Protein 3T4F (pdb70)

Structure (mmCIF, N/CA/C/O backbone):
data_3T4F
#
_entry.id   3T4F
#
_cell.length_a   14.026
_cell.length_b   23.815
_cell.length_c   67.657
_cell.angle_alpha   95.010
_cell.angle_beta   94.690
_cell.angle_gamma   94.860
#
_symmetry.space_group_name_H-M   'P 1'
#
loop_
_entity.id
_entity.type
_entity.pdbx_description
1 polymer 'collagen mimetic peptide'
2 water water
#
loop_
_atom_site.group_PDB
_atom_site.id
_atom_site.type_symbol
_atom_site.label_atom_id
_atom_site.label_alt_id
_atom_site.label_comp_id
_atom_site.label_asym_id
_atom_site.label_entity_id
_atom_site.label_seq_id
_atom_site.pdbx_PDB_ins_code
_atom_site.Cartn_x
_atom_site.Cartn_y
_atom_site.Cartn_z
_atom_site.occupancy
_atom_site.B_iso_or_equiv
_atom_site.auth_seq_id
_atom_site.auth_comp_id
_atom_site.auth_asym_id
_atom_site.auth_atom_id
_atom_site.pdbx_PDB_model_num
ATOM 7 N N . PRO A 1 2 ? 17.900 20.415 55.226 1.00 18.36 1 PRO A N 1
ATOM 8 C CA . PRO A 1 2 ? 18.174 20.570 53.796 1.00 16.01 1 PRO A CA 1
ATOM 9 C C . PRO A 1 2 ? 17.496 19.520 52.932 1.00 15.26 1 PRO A C 1
ATOM 10 O O . PRO A 1 2 ? 17.282 18.401 53.346 1.00 14.51 1 PRO A O 1
ATOM 36 N N . GLY A 1 4 ? 17.018 16.666 50.184 1.00 12.74 3 GLY A N 1
ATOM 37 C CA . GLY A 1 4 ? 17.840 15.502 49.903 1.00 12.53 3 GLY A CA 1
ATOM 38 C C . GLY A 1 4 ? 18.608 15.614 48.600 1.00 11.13 3 GLY A C 1
ATOM 39 O O . GLY A 1 4 ? 18.529 16.626 47.903 1.00 11.55 3 GLY A O 1
ATOM 43 N N . PRO A 1 5 ? 19.372 14.568 48.267 1.00 9.83 4 PRO A N 1
ATOM 44 C CA . PRO A 1 5 ? 20.152 14.542 47.027 1.00 10.82 4 PRO A CA 1
ATOM 45 C C . PRO A 1 5 ? 19.273 14.596 45.783 1.00 9.94 4 PRO A C 1
ATOM 46 O O . PRO A 1 5 ? 18.137 14.118 45.814 1.00 9.32 4 PRO A O 1
ATOM 72 N N . GLY A 1 7 ? 17.757 13.463 42.294 1.00 8.61 6 GLY A N 1
ATOM 73 C CA . GLY A 1 7 ? 17.375 12.137 41.868 1.00 8.22 6 GLY A CA 1
ATOM 74 C C . GLY A 1 7 ? 18.344 11.571 40.853 1.00 8.37 6 GLY A C 1
ATOM 75 O O . GLY A 1 7 ? 19.237 12.274 40.375 1.00 9.91 6 GLY A O 1
ATOM 79 N N . PRO A 1 8 ? 18.173 10.288 40.516 1.00 7.52 7 PRO A N 1
ATOM 80 C CA . PRO A 1 8 ? 18.989 9.668 39.473 1.00 8.51 7 PRO A CA 1
ATOM 81 C C . PRO A 1 8 ? 18.746 10.276 38.092 1.00 8.48 7 PRO A C 1
ATOM 82 O O . PRO A 1 8 ? 17.740 10.928 37.864 1.00 7.82 7 PRO A O 1
ATOM 108 N N . GLY A 1 10 ? 17.438 10.293 34.407 1.00 7.82 9 GLY A N 1
ATOM 109 C CA . GLY A 1 10 ? 16.219 9.732 33.862 1.00 9.14 9 GLY A CA 1
ATOM 110 C C . GLY A 1 10 ? 16.469 8.493 33.015 1.00 8.72 9 GLY A C 1
ATOM 111 O O . GLY A 1 10 ? 17.620 8.112 32.761 1.00 7.92 9 GLY A O 1
ATOM 115 N N . PRO A 1 11 ? 15.394 7.843 32.576 1.00 7.83 10 PRO A N 1
ATOM 116 C CA . PRO A 1 11 ? 15.552 6.710 31.659 1.00 8.22 10 PRO A CA 1
ATOM 117 C C . PRO A 1 11 ? 16.217 7.131 30.356 1.00 9.81 10 PRO A C 1
ATOM 118 O O . PRO A 1 11 ? 16.204 8.299 29.963 1.00 8.91 10 PRO A O 1
ATOM 129 N N A LYS A 1 12 ? 16.809 6.148 29.684 0.44 8.58 11 LYS A N 1
ATOM 130 N N B LYS A 1 12 ? 16.816 6.150 29.688 0.56 8.56 11 LYS A N 1
ATOM 131 C CA A LYS A 1 12 ? 17.389 6.388 28.371 0.44 8.77 11 LYS A CA 1
ATOM 132 C CA B LYS A 1 12 ? 17.381 6.393 28.370 0.56 8.75 11 LYS A CA 1
ATOM 133 C C A LYS A 1 12 ? 16.298 6.784 27.381 0.44 8.98 11 LYS A C 1
ATOM 134 C C B LYS A 1 12 ? 16.284 6.819 27.404 0.56 8.98 11 LYS A C 1
ATOM 135 O O A LYS A 1 12 ? 15.156 6.317 27.457 0.44 8.80 11 LYS A O 1
ATOM 136 O O B LYS A 1 12 ? 15.126 6.403 27.515 0.56 8.78 11 LYS A O 1
ATOM 173 N N . GLY A 1 13 ? 16.656 7.665 26.452 1.00 7.00 12 GLY A N 1
ATOM 174 C CA . GLY A 1 13 ? 15.713 8.132 25.458 1.00 8.24 12 GLY A CA 1
ATOM 175 C C . GLY A 1 13 ? 15.364 7.069 24.427 1.00 8.56 12 GLY A C 1
ATOM 176 O O . GLY A 1 13 ? 15.949 5.987 24.369 1.00 9.11 12 GLY A O 1
ATOM 180 N N . GLU A 1 14 ? 14.391 7.405 23.581 1.00 8.00 13 GLU A N 1
ATOM 181 C CA . GLU A 1 14 ? 13.898 6.457 22.585 1.00 9.31 13 GLU A CA 1
ATOM 182 C C . GLU A 1 14 ? 14.910 6.276 21.453 1.00 9.64 13 GLU A C 1
ATOM 183 O O . GLU A 1 14 ? 15.719 7.163 21.160 1.00 8.27 13 GLU A O 1
ATOM 210 N N . GLY A 1 16 ? 16.284 6.332 17.781 1.00 8.95 15 GLY A N 1
ATOM 211 C CA . GLY A 1 16 ? 16.060 7.362 16.786 1.00 8.88 15 GLY A CA 1
ATOM 212 C C . GLY A 1 16 ? 15.174 6.860 15.660 1.00 9.16 15 GLY A C 1
ATOM 213 O O . GLY A 1 16 ? 14.793 5.682 15.635 1.00 8.69 15 GLY A O 1
ATOM 217 N N . PRO A 1 17 ? 14.830 7.758 14.727 1.00 8.31 16 PRO A N 1
ATOM 218 C CA . PRO A 1 17 ? 14.023 7.368 13.569 1.00 7.37 16 PRO A CA 1
ATOM 219 C C . PRO A 1 17 ? 14.738 6.406 12.636 1.00 7.88 16 PRO A C 1
ATOM 220 O O . PRO A 1 17 ? 15.958 6.303 12.654 1.00 7.24 16 PRO A O 1
ATOM 246 N N . GLY A 1 19 ? 16.486 5.270 9.319 1.00 8.44 18 GLY A N 1
ATOM 247 C CA . GLY A 1 19 ? 17.300 5.951 8.330 1.00 8.76 18 GLY A CA 1
ATOM 248 C C . GLY A 1 19 ? 16.526 6.265 7.058 1.00 9.64 18 GLY A C 1
ATOM 249 O O . GLY A 1 19 ? 15.419 5.761 6.844 1.00 9.22 18 GLY A O 1
ATOM 253 N N . PRO A 1 20 ? 17.106 7.114 6.202 1.00 7.52 19 PRO A N 1
ATOM 254 C CA . PRO A 1 20 ? 16.511 7.473 4.914 1.00 9.96 19 PRO A CA 1
ATOM 255 C C . PRO A 1 20 ? 16.729 6.390 3.878 1.00 9.03 19 PRO A C 1
ATOM 256 O O . PRO A 1 20 ? 17.466 5.443 4.124 1.00 10.78 19 PRO A O 1
ATOM 282 N N . GLY A 1 22 ? 18.018 4.175 0.811 1.00 9.63 21 GLY A N 1
ATOM 283 C CA . GLY A 1 22 ? 19.326 3.916 0.257 1.00 9.14 21 GLY A CA 1
ATOM 284 C C . GLY A 1 22 ? 19.469 4.480 -1.142 1.00 11.25 21 GLY A C 1
ATOM 285 O O . GLY A 1 22 ? 18.508 5.004 -1.730 1.00 10.26 21 GLY A O 1
ATOM 289 N N . PRO A 1 23 ? 20.678 4.362 -1.695 1.00 11.79 22 PRO A N 1
ATOM 290 C CA . PRO A 1 23 ? 20.972 4.869 -3.034 1.00 9.80 22 PRO A CA 1
ATOM 291 C C . PRO A 1 23 ? 20.248 4.078 -4.107 1.00 12.22 22 PRO A C 1
ATOM 292 O O . PRO A 1 23 ? 19.866 2.934 -3.885 1.00 11.61 22 PRO A O 1
ATOM 318 N N . GLY A 1 25 ? 19.528 1.727 -7.141 1.00 15.20 24 GLY A N 1
ATOM 319 C CA . GLY A 1 25 ? 20.157 0.454 -7.475 1.00 21.09 24 GLY A CA 1
ATOM 320 C C . GLY A 1 25 ? 20.977 0.686 -8.761 1.00 25.88 24 GLY A C 1
ATOM 321 O O . GLY A 1 25 ? 20.568 1.448 -9.643 1.00 26.43 24 GLY A O 1
ATOM 334 N N . PRO B 1 2 ? 13.229 17.591 53.271 1.00 16.96 1 PRO B N 1
ATOM 335 C CA . PRO B 1 2 ? 12.427 17.548 52.047 1.00 18.26 1 PRO B CA 1
ATOM 336 C C . PRO B 1 2 ? 13.053 16.655 50.989 1.00 13.62 1 PRO B C 1
ATOM 337 O O . PRO B 1 2 ? 14.257 16.515 50.953 1.00 12.92 1 PRO B O 1
ATOM 363 N N . GLY B 1 4 ? 14.749 15.507 47.646 1.00 10.88 3 GLY B N 1
ATOM 364 C CA . GLY B 1 4 ? 15.598 16.192 46.695 1.00 9.70 3 GLY B CA 1
ATOM 365 C C . GLY B 1 4 ? 14.830 16.506 45.424 1.00 11.05 3 GLY B C 1
ATOM 366 O O . GLY B 1 4 ? 13.735 15.981 45.208 1.00 9.50 3 GLY B O 1
ATOM 370 N N . PRO B 1 5 ? 15.396 17.368 44.570 1.00 8.75 4 PRO B N 1
ATOM 371 C CA . PRO B 1 5 ? 14.766 17.699 43.292 1.00 8.73 4 PRO B CA 1
ATOM 372 C C . PRO B 1 5 ? 14.981 16.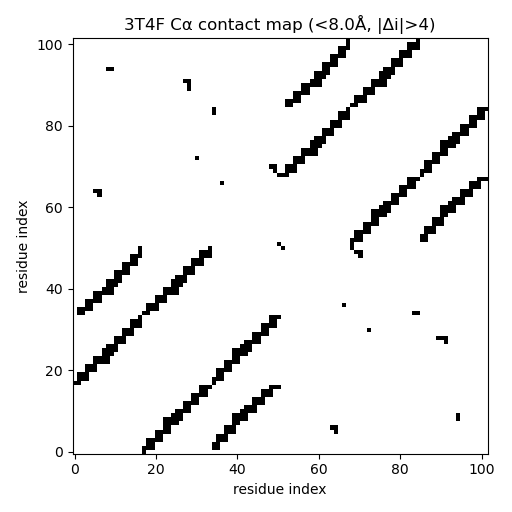610 42.242 1.00 9.58 4 PRO B C 1
ATOM 373 O O . PRO B 1 5 ? 15.775 15.694 42.448 1.00 8.38 4 PRO B O 1
ATOM 399 N N . GLY B 1 7 ? 16.224 14.428 39.161 1.00 9.23 6 GLY B N 1
ATOM 400 C CA . GLY B 1 7 ? 17.527 14.180 38.581 1.00 8.60 6 GLY B CA 1
ATOM 401 C C . GLY B 1 7 ? 17.663 14.779 37.200 1.00 9.16 6 GLY B C 1
ATOM 402 O O . GLY B 1 7 ? 16.710 15.356 36.653 1.00 8.35 6 GLY B O 1
ATOM 406 N N . PRO B 1 8 ? 18.854 14.645 36.612 1.00 9.58 7 PRO B N 1
ATOM 407 C CA . PRO B 1 8 ? 19.073 15.172 35.269 1.00 11.07 7 PRO B CA 1
ATOM 408 C C . PRO B 1 8 ? 18.451 14.284 34.196 1.00 8.59 7 PRO B C 1
ATOM 409 O O . PRO B 1 8 ? 17.998 13.173 34.467 1.00 9.42 7 PRO B O 1
ATOM 435 N N . GLY B 1 10 ? 17.964 11.696 31.247 1.00 10.51 9 GLY B N 1
ATOM 436 C CA . GLY B 1 10 ? 18.577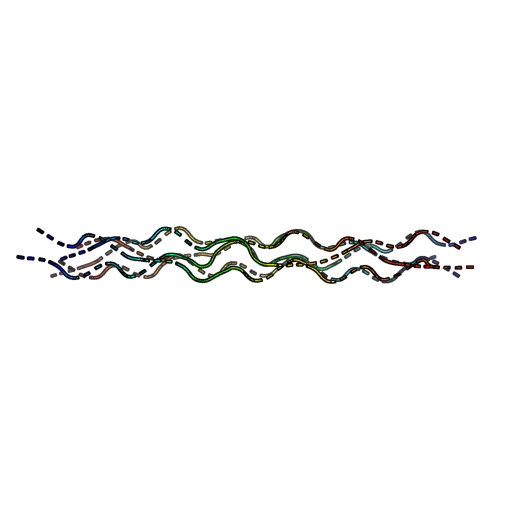 10.413 30.973 1.00 8.28 9 GLY B CA 1
ATOM 437 C C . GLY B 1 10 ? 19.453 10.455 29.731 1.00 8.48 9 GLY B C 1
ATOM 438 O O . GLY B 1 10 ? 19.462 11.446 28.998 1.00 9.97 9 GLY B O 1
ATOM 442 N N . PRO B 1 11 ? 20.199 9.382 29.490 1.00 7.28 10 PRO B N 1
ATOM 443 C CA . PRO B 1 11 ? 21.08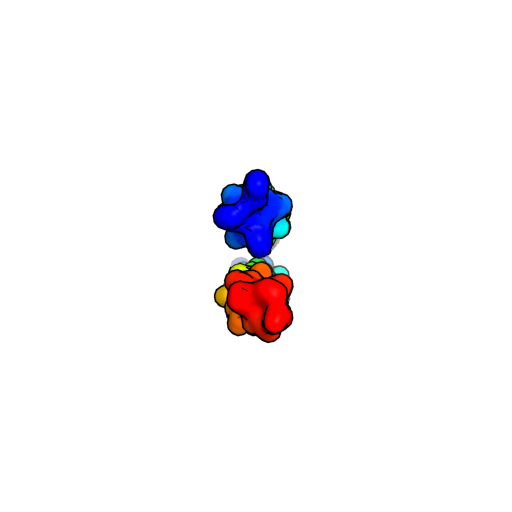2 9.352 28.322 1.00 7.66 10 PRO B CA 1
ATOM 444 C C . PRO B 1 11 ? 20.318 9.406 27.008 1.00 10.30 10 PRO B C 1
ATOM 445 O O . PRO B 1 11 ? 19.160 8.997 26.908 1.00 7.89 10 PRO B O 1
ATOM 456 N N . LYS B 1 12 ? 21.021 9.883 25.984 1.00 11.04 11 LYS B N 1
ATOM 457 C CA . LYS B 1 12 ? 20.513 9.886 24.617 1.00 9.73 11 LYS B CA 1
ATOM 458 C C . LYS B 1 12 ? 20.227 8.467 24.137 1.00 8.97 11 LYS B C 1
ATOM 459 O O . LYS B 1 12 ? 20.980 7.529 24.423 1.00 8.96 11 LYS B O 1
ATOM 478 N N . GLY B 1 13 ? 19.141 8.314 23.386 1.00 7.07 12 GLY B N 1
ATOM 479 C CA . GLY B 1 13 ? 18.755 7.008 22.883 1.00 8.48 12 GLY B CA 1
ATOM 480 C C . GLY B 1 13 ? 19.687 6.469 21.805 1.00 9.17 12 GLY B C 1
ATOM 481 O O . GLY B 1 13 ? 20.602 7.137 21.316 1.00 9.46 12 GLY B O 1
ATOM 485 N N . GLU B 1 14 ? 19.437 5.207 21.450 1.00 8.57 13 GLU B N 1
ATOM 486 C CA . GLU B 1 14 ? 20.182 4.497 20.412 1.00 8.70 13 GLU B CA 1
ATOM 487 C C . GLU B 1 14 ? 19.845 5.022 19.040 1.00 8.41 13 GLU B C 1
ATOM 488 O O . GLU B 1 14 ? 18.785 5.603 18.841 1.00 7.69 13 GLU B O 1
ATOM 515 N N . GLY B 1 16 ? 18.424 4.768 15.334 1.00 8.85 15 GLY B N 1
ATOM 516 C CA . GLY B 1 16 ? 17.301 4.043 14.781 1.00 7.92 15 GLY B CA 1
ATOM 517 C C . GLY B 1 16 ? 17.699 2.939 13.824 1.00 8.78 15 GLY B C 1
ATOM 518 O O . GLY B 1 16 ? 18.883 2.723 13.542 1.00 9.26 15 GLY B O 1
ATOM 522 N N . PRO B 1 17 ? 16.699 2.220 13.310 1.00 8.67 16 PRO B N 1
ATOM 523 C CA . PRO B 1 17 ? 16.994 1.122 12.391 1.00 9.78 16 PRO B CA 1
ATOM 524 C C . PRO B 1 17 ? 17.379 1.643 11.013 1.00 8.65 16 PRO B C 1
ATOM 525 O O . PRO B 1 17 ? 17.118 2.802 10.699 1.00 7.81 16 PRO B O 1
ATOM 551 N N . GLY B 1 19 ? 17.439 2.479 7.061 1.00 8.21 18 GLY B N 1
ATOM 552 C CA . GLY B 1 19 ? 16.421 2.953 6.152 1.00 7.61 18 GLY B CA 1
ATOM 553 C C . GLY B 1 19 ? 16.020 1.899 5.137 1.00 8.60 18 GLY B C 1
ATOM 554 O O . GLY B 1 19 ? 16.610 0.808 5.093 1.00 7.95 18 GLY B O 1
ATOM 558 N N . PRO B 1 20 ? 15.012 2.217 4.312 1.00 8.22 19 PRO B N 1
ATOM 559 C CA . PRO B 1 20 ? 14.535 1.290 3.284 1.00 9.27 19 PRO B CA 1
ATOM 560 C C . PRO B 1 20 ? 15.514 1.123 2.135 1.00 9.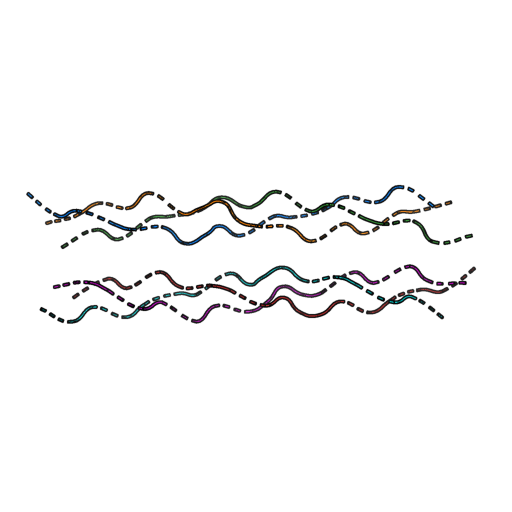36 19 PRO B C 1
ATOM 561 O O . PRO B 1 20 ? 16.317 2.006 1.870 1.00 9.26 19 PRO B O 1
ATOM 587 N N . GLY B 1 22 ? 16.877 1.378 -1.498 1.00 9.61 21 GLY B N 1
ATOM 588 C CA . GLY B 1 22 ? 16.711 2.457 -2.455 1.00 11.47 21 GLY B CA 1
ATOM 589 C C . GLY B 1 22 ? 15.899 2.056 -3.674 1.00 12.01 21 GLY B C 1
ATOM 590 O O . GLY B 1 22 ? 15.505 0.901 -3.813 1.00 12.73 21 GLY B O 1
ATOM 594 N N . PRO B 1 23 ? 15.638 3.018 -4.567 1.00 10.92 22 PRO B N 1
ATOM 595 C CA . PRO B 1 23 ? 14.880 2.726 -5.781 1.00 13.28 22 PRO B CA 1
ATOM 596 C C . PRO B 1 23 ? 15.580 1.734 -6.702 1.00 14.23 22 PRO B C 1
ATOM 597 O O . PRO B 1 23 ? 16.809 1.660 -6.736 1.00 13.88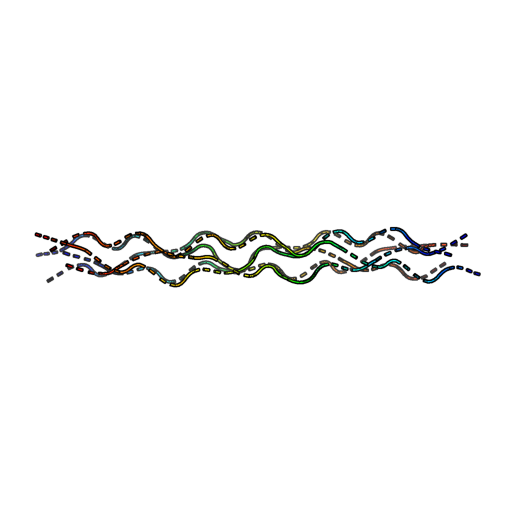 22 PRO B O 1
ATOM 623 N N . GLY B 1 25 ? 17.102 0.666 -10.145 1.00 18.79 24 GLY B N 1
ATOM 624 C CA . GLY B 1 25 ? 17.873 1.464 -11.097 1.00 19.60 24 GLY B CA 1
ATOM 625 C C . GLY B 1 25 ? 17.194 1.424 -12.485 1.00 21.03 24 GLY B C 1
ATOM 626 O O . GLY B 1 25 ? 16.606 0.413 -12.877 1.00 21.60 24 GLY B O 1
ATOM 639 N N . PRO C 1 2 ? 15.037 12.421 51.621 1.00 11.28 1 PRO C N 1
ATOM 640 C CA . PRO C 1 2 ? 15.087 11.375 50.598 1.00 13.30 1 PRO C CA 1
ATOM 641 C C . PRO C 1 2 ? 15.593 11.898 49.267 1.00 11.60 1 PRO C C 1
ATOM 642 O O . PRO C 1 2 ? 15.461 13.071 48.966 1.00 10.17 1 PRO C O 1
ATOM 668 N N . GLY C 1 4 ? 15.671 12.741 45.348 1.00 8.50 3 GLY C N 1
ATOM 669 C CA . GLY C 1 4 ? 14.640 13.169 44.421 1.00 8.88 3 GLY C CA 1
ATOM 670 C C . GLY C 1 4 ? 14.248 12.113 43.400 1.00 8.73 3 GLY C C 1
ATOM 671 O O . GLY C 1 4 ? 14.841 11.031 43.338 1.00 8.03 3 GLY C O 1
ATOM 675 N N . PRO C 1 5 ? 13.237 12.427 42.577 1.00 8.34 4 PRO C N 1
ATOM 676 C CA . PRO C 1 5 ? 12.791 11.492 41.545 1.00 10.16 4 PRO C CA 1
ATOM 677 C C . PRO C 1 5 ? 13.773 11.354 40.392 1.00 8.08 4 PRO C C 1
ATOM 678 O O . PRO C 1 5 ? 14.525 12.278 40.101 1.00 6.42 4 PRO C O 1
ATOM 704 N N . GLY C 1 7 ? 15.128 11.684 36.800 1.00 8.38 6 GLY C N 1
ATOM 705 C CA . GLY C 1 7 ? 14.941 12.785 35.880 1.00 8.96 6 GLY C CA 1
ATOM 706 C C . GLY C 1 7 ? 14.131 12.417 34.650 1.00 9.71 6 GLY C C 1
ATOM 707 O O . GLY C 1 7 ? 13.644 11.294 34.521 1.00 9.44 6 GLY C O 1
ATOM 711 N N . PRO C 1 8 ? 13.970 13.378 33.735 1.00 8.48 7 PRO C N 1
ATOM 712 C CA . PRO C 1 8 ? 13.222 13.116 32.502 1.00 9.72 7 PRO C CA 1
ATOM 713 C C . PRO C 1 8 ? 13.913 12.093 31.606 1.00 9.02 7 PRO C C 1
ATOM 714 O O . PRO C 1 8 ? 15.136 11.957 31.642 1.00 8.68 7 PRO C O 1
ATOM 740 N N . GLY C 1 10 ? 15.744 10.709 28.436 1.00 9.60 9 GLY C N 1
ATOM 741 C CA . GLY C 1 10 ? 16.694 11.349 27.552 1.00 9.93 9 GLY C CA 1
ATOM 742 C C . GLY C 1 10 ? 16.124 11.648 26.180 1.00 8.78 9 GLY C C 1
ATOM 743 O O . GLY C 1 10 ? 14.988 11.267 25.863 1.00 8.94 9 GLY C O 1
ATOM 747 N N . PRO C 1 11 ? 16.920 12.317 25.353 1.00 9.33 10 PRO C N 1
ATOM 748 C CA . PRO C 1 11 ? 16.486 12.656 23.994 1.00 9.01 10 PRO C CA 1
ATOM 749 C C . PRO C 1 11 ? 16.544 11.444 23.075 1.00 8.14 10 PRO C C 1
ATOM 750 O O . PRO C 1 11 ? 17.162 10.427 23.382 1.00 7.91 10 PRO C O 1
ATOM 761 N N . LYS C 1 12 ? 15.882 11.569 21.926 1.00 8.66 11 LYS C N 1
ATOM 762 C CA . LYS C 1 12 ? 15.862 10.457 20.987 1.00 9.04 11 LYS C CA 1
ATOM 763 C C . LYS C 1 12 ? 17.235 10.301 20.344 1.00 9.34 11 LYS C C 1
ATOM 764 O O . LYS C 1 12 ? 18.059 11.220 20.323 1.00 8.93 11 LYS C O 1
ATOM 783 N N . GLY C 1 13 ? 17.486 9.110 19.828 1.00 9.19 12 GLY C N 1
ATOM 784 C CA . GLY C 1 13 ? 18.767 8.825 19.223 1.00 8.38 12 GLY C CA 1
ATOM 785 C C . GLY C 1 13 ? 18.877 9.375 17.815 1.00 9.00 12 GLY C C 1
ATOM 786 O O . GLY C 1 13 ? 17.961 9.991 17.271 1.00 9.15 12 GLY C O 1
ATOM 790 N N . GLU C 1 14 ? 20.040 9.135 17.219 1.00 8.16 13 GLU C N 1
ATOM 791 C CA . GLU C 1 14 ? 20.296 9.475 15.828 1.00 8.78 13 GLU C CA 1
ATOM 792 C C . GLU C 1 14 ? 19.373 8.708 14.892 1.00 8.41 13 GLU C C 1
ATOM 793 O O . GLU C 1 14 ? 18.984 7.578 15.183 1.00 7.98 13 GLU C O 1
ATOM 820 N N . GLY C 1 16 ? 18.700 6.287 11.867 1.00 9.08 15 GLY C N 1
ATOM 821 C CA . GLY C 1 16 ? 19.468 5.111 11.511 1.00 9.14 15 GLY C CA 1
ATOM 822 C C . GLY C 1 16 ? 20.305 5.302 10.264 1.00 7.34 15 GLY C C 1
ATOM 823 O O . GLY C 1 16 ? 20.205 6.323 9.574 1.00 9.19 15 GLY C O 1
ATOM 827 N N . PRO C 1 17 ? 21.146 4.307 9.963 1.00 6.28 16 PRO C N 1
ATOM 828 C CA . PRO C 1 17 ? 21.940 4.319 8.737 1.00 9.13 16 PRO C CA 1
ATOM 829 C C . PRO C 1 17 ? 21.055 4.385 7.503 1.00 8.57 16 PRO C C 1
ATOM 830 O O . PRO C 1 17 ? 19.916 3.923 7.539 1.00 7.80 16 PRO C O 1
ATOM 856 N N . GLY C 1 19 ? 19.507 3.217 4.036 1.00 7.86 18 GLY C N 1
ATOM 857 C CA . GLY C 1 19 ? 19.114 1.886 3.620 1.00 7.09 18 GLY C CA 1
ATOM 858 C C . GLY C 1 19 ? 20.044 1.298 2.584 1.00 9.21 18 GLY C C 1
ATOM 859 O O . GLY C 1 19 ? 20.925 1.978 2.075 1.00 9.10 18 GLY C O 1
ATOM 863 N N . PRO C 1 20 ? 19.849 0.015 2.261 1.00 9.85 19 PRO C N 1
ATOM 864 C CA . PRO C 1 20 ? 20.646 -0.613 1.207 1.00 10.17 19 PRO C CA 1
ATOM 865 C C . PRO C 1 20 ? 20.387 -0.009 -0.169 1.00 11.17 19 PRO C C 1
ATOM 866 O O . PRO C 1 20 ? 19.394 0.677 -0.392 1.00 10.27 19 PRO C O 1
ATOM 892 N N . GLY C 1 22 ? 19.131 -0.085 -3.988 1.00 12.83 21 GLY C N 1
ATOM 893 C CA . GLY C 1 22 ? 18.029 -0.742 -4.669 1.00 14.53 21 GLY C CA 1
ATOM 894 C C . GLY C 1 22 ? 18.456 -2.075 -5.262 1.00 16.21 21 GLY C C 1
ATOM 895 O O . GLY C 1 22 ? 19.640 -2.306 -5.484 1.00 17.13 21 GLY C O 1
ATOM 899 N N . PRO C 1 23 ? 17.488 -2.964 -5.528 1.00 17.58 22 PRO C N 1
ATOM 900 C CA . PRO C 1 23 ? 17.828 -4.326 -5.950 1.00 22.81 22 PRO C CA 1
ATOM 901 C C . PRO C 1 23 ? 18.514 -4.397 -7.309 1.00 26.03 22 PRO C C 1
ATOM 902 O O . PRO C 1 23 ? 18.297 -3.523 -8.155 1.00 23.96 22 PRO C O 1
ATOM 928 N N . GLY C 1 25 ? 19.337 -5.315 -11.073 1.00 46.14 24 GLY C N 1
ATOM 929 C CA . GLY C 1 25 ? 18.407 -5.242 -12.195 1.00 53.20 24 GLY C CA 1
ATOM 930 C C . GLY C 1 25 ? 17.773 -3.836 -12.102 1.00 58.57 24 GLY C C 1
ATOM 931 O O . GLY C 1 25 ? 17.097 -3.512 -11.119 1.00 60.91 24 GLY C O 1
ATOM 950 N N A PRO D 1 2 ? 11.713 -9.218 -13.703 0.81 16.32 1 PRO D N 1
ATOM 951 N N B PRO D 1 2 ? 11.756 -9.225 -13.740 0.19 16.43 1 PRO D N 1
ATOM 952 C CA A PRO D 1 2 ? 12.022 -8.252 -12.648 0.81 16.83 1 PRO D CA 1
ATOM 953 C CA B PRO D 1 2 ? 12.095 -8.277 -12.676 0.19 16.77 1 PRO D CA 1
ATOM 954 C C A PRO D 1 2 ? 12.340 -8.908 -11.317 0.81 15.42 1 PRO D C 1
ATOM 955 C C B PRO D 1 2 ? 12.450 -8.943 -11.358 0.19 15.45 1 PRO D C 1
ATOM 956 O O A PRO D 1 2 ? 12.034 -10.060 -11.095 0.81 13.60 1 PRO D O 1
ATOM 957 O O B PRO D 1 2 ? 12.254 -10.127 -11.174 0.19 14.13 1 PRO D O 1
ATOM 993 N N . GLY D 1 4 ? 12.288 -10.014 -7.414 1.00 10.82 3 GLY D N 1
ATOM 994 C CA . GLY D 1 4 ? 11.213 -10.428 -6.539 1.00 10.95 3 GLY D CA 1
ATOM 995 C C . GLY D 1 4 ? 10.847 -9.317 -5.577 1.00 11.92 3 GLY D C 1
ATOM 996 O O . GLY D 1 4 ? 11.474 -8.253 -5.564 1.00 10.93 3 GLY D O 1
ATOM 1000 N N . PRO D 1 5 ? 9.827 -9.562 -4.752 1.00 10.20 4 PRO D N 1
ATOM 1001 C CA . PRO D 1 5 ? 9.386 -8.534 -3.815 1.00 11.65 4 PRO D CA 1
ATOM 1002 C C . PRO D 1 5 ? 10.291 -8.429 -2.606 1.00 10.13 4 PRO D C 1
ATOM 1003 O O . PRO D 1 5 ? 11.115 -9.309 -2.356 1.00 9.49 4 PRO D O 1
ATOM 1029 N N . GLY D 1 7 ? 11.665 -8.727 1.031 1.00 10.53 6 GLY D N 1
ATOM 1030 C CA . GLY D 1 7 ? 11.576 -9.829 1.964 1.00 9.04 6 GLY D CA 1
ATOM 1031 C C . GLY D 1 7 ? 10.708 -9.535 3.175 1.00 8.69 6 GLY D C 1
ATOM 1032 O O . GLY D 1 7 ? 10.156 -8.440 3.322 1.00 9.35 6 GLY D O 1
ATOM 1036 N N . PRO D 1 8 ? 10.582 -10.527 4.060 1.00 8.95 7 PRO D N 1
ATOM 1037 C CA . PRO D 1 8 ? 9.782 -10.393 5.276 1.00 9.93 7 PRO D CA 1
ATOM 1038 C C . PRO D 1 8 ? 10.333 -9.320 6.197 1.00 9.06 7 PRO D C 1
ATOM 1039 O O . PRO D 1 8 ? 11.521 -9.018 6.127 1.00 8.87 7 PRO D O 1
ATOM 1065 N N . GLY D 1 10 ? 11.97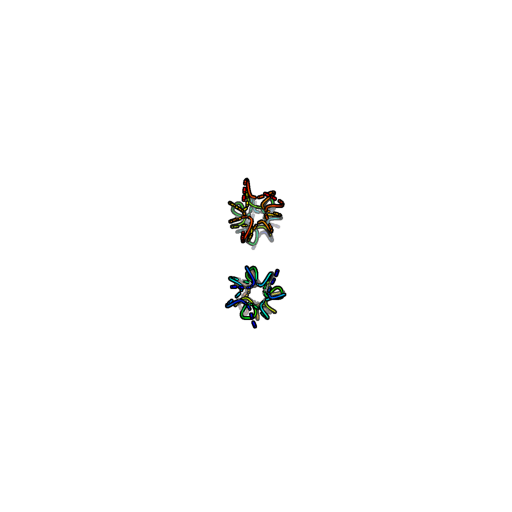7 -7.858 9.420 1.00 7.98 9 GLY D N 1
ATOM 1066 C CA . GLY D 1 10 ? 12.994 -8.435 10.268 1.00 9.23 9 GLY D CA 1
ATOM 1067 C C . GLY D 1 10 ? 12.487 -8.819 11.641 1.00 9.07 9 GLY D C 1
ATOM 1068 O O . GLY D 1 10 ? 11.313 -8.636 11.959 1.00 8.76 9 GLY D O 1
ATOM 1072 N N . PRO D 1 11 ? 13.383 -9.352 12.469 1.00 8.65 10 PRO D N 1
ATOM 1073 C CA . PRO D 1 11 ? 12.981 -9.776 13.814 1.00 9.05 10 PRO D CA 1
ATOM 1074 C C . PRO D 1 11 ? 12.498 -8.604 14.657 1.00 9.09 10 PRO D C 1
ATOM 1075 O O . PRO D 1 11 ? 12.885 -7.455 14.445 1.00 8.90 10 PRO D O 1
ATOM 1086 N N A LYS D 1 12 ? 11.636 -8.907 15.619 0.62 9.41 11 LYS D N 1
ATOM 1087 N N B LYS D 1 12 ? 11.625 -8.917 15.613 0.38 9.44 11 LYS D N 1
ATOM 1088 C CA A LYS D 1 12 ? 11.174 -7.882 16.543 0.62 9.81 11 LYS D CA 1
ATOM 1089 C CA B LYS D 1 12 ? 11.187 -7.929 16.591 0.38 9.84 11 LYS D CA 1
ATOM 1090 C C A LYS D 1 12 ? 12.322 -7.422 17.432 0.62 9.33 11 LYS D C 1
ATOM 1091 C C B LYS D 1 12 ? 12.377 -7.405 17.380 0.38 9.34 11 LYS D C 1
ATOM 1092 O O A LYS D 1 12 ? 13.209 -8.197 17.793 0.62 9.65 11 LYS D O 1
ATOM 1093 O O B LYS D 1 12 ? 13.350 -8.122 17.630 0.38 9.67 11 LYS D O 1
ATOM 1130 N N . GLY D 1 13 ? 12.305 -6.140 17.775 1.00 8.43 12 GLY D N 1
ATOM 1131 C CA . GLY D 1 13 ? 13.317 -5.600 18.651 1.00 9.08 12 GLY D CA 1
ATOM 1132 C C . GLY D 1 13 ? 13.298 -6.279 20.005 1.00 8.26 12 GLY D C 1
ATOM 1133 O O . GLY D 1 13 ? 12.347 -6.972 20.379 1.00 10.14 12 GLY D O 1
ATOM 1137 N N . GLU D 1 14 ? 14.380 -6.084 20.747 1.00 8.70 1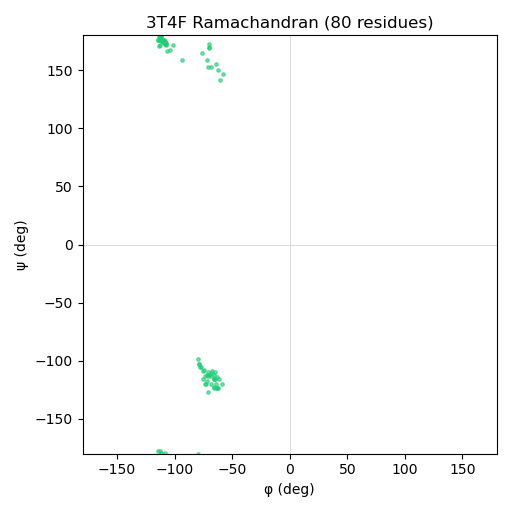3 GLU D N 1
ATOM 1138 C CA . GLU D 1 14 ? 14.457 -6.582 22.111 1.00 10.32 13 GLU D CA 1
ATOM 1139 C C . GLU D 1 14 ? 13.561 -5.751 23.017 1.00 12.09 13 GLU D C 1
ATOM 1140 O O . GLU D 1 14 ? 13.278 -4.597 22.719 1.00 10.12 13 GLU D O 1
ATOM 1167 N N . GLY D 1 16 ? 12.648 -3.364 26.054 1.00 11.63 15 GLY D N 1
ATOM 1168 C CA . GLY D 1 16 ? 13.379 -2.197 26.484 1.00 9.80 15 GLY D CA 1
ATOM 1169 C C . GLY D 1 16 ? 14.121 -2.411 27.784 1.00 9.71 15 GLY D C 1
ATOM 1170 O O . GLY D 1 16 ? 13.951 -3.431 28.451 1.00 8.80 15 GLY D O 1
ATOM 1174 N N . PRO D 1 17 ? 14.954 -1.434 28.161 1.00 9.24 16 PRO D N 1
ATOM 1175 C CA . PRO D 1 17 ? 15.606 -1.527 29.464 1.00 8.16 16 PRO D CA 1
ATOM 1176 C C . PRO D 1 17 ? 14.587 -1.547 30.587 1.00 8.35 16 PRO D C 1
ATOM 1177 O O . PRO D 1 17 ? 13.439 -1.156 30.406 1.00 7.83 16 PRO D O 1
ATOM 1203 N N . GLY D 1 19 ? 12.699 -0.201 33.829 1.00 10.21 18 GLY D N 1
ATOM 1204 C CA . GLY D 1 19 ? 12.319 1.140 34.210 1.00 8.60 18 GLY D CA 1
ATOM 1205 C C . GLY D 1 19 ? 13.271 1.730 35.222 1.00 7.99 18 GLY D C 1
ATOM 1206 O O . GLY D 1 19 ? 14.151 1.049 35.737 1.00 8.48 18 GLY D O 1
ATOM 1210 N N . PRO D 1 20 ? 13.108 3.019 35.510 1.00 8.68 19 PRO D N 1
ATOM 1211 C CA . PRO D 1 20 ? 13.947 3.618 36.541 1.00 9.18 19 PRO D CA 1
ATOM 1212 C C . PRO D 1 20 ? 13.551 3.119 37.923 1.00 9.34 19 PRO D C 1
ATOM 1213 O O . PRO D 1 20 ? 12.481 2.552 38.097 1.00 8.29 19 PRO D O 1
ATOM 1239 N N . GLY D 1 22 ? 12.093 3.039 41.633 1.00 7.96 21 GLY D N 1
ATOM 1240 C CA . GLY D 1 22 ? 10.863 3.615 42.149 1.00 9.72 21 GLY D CA 1
ATOM 1241 C C . GLY D 1 22 ? 11.090 4.764 43.114 1.00 10.44 21 GLY D C 1
ATOM 1242 O O . GLY D 1 22 ? 12.224 5.165 43.359 1.00 11.61 21 GLY D O 1
ATOM 1246 N N . PRO D 1 23 ? 10.000 5.305 43.665 1.00 7.84 22 PRO D N 1
ATOM 1247 C CA . PRO D 1 23 ? 10.111 6.399 44.624 1.00 10.75 22 PRO D CA 1
ATOM 1248 C C . PRO D 1 23 ? 10.728 5.936 45.935 1.00 10.43 22 PRO D C 1
ATOM 1249 O O . PRO D 1 23 ? 10.692 4.744 46.253 1.00 9.80 22 PRO D O 1
ATOM 1275 N N . GLY D 1 25 ? 10.963 5.225 49.877 1.00 10.53 24 GLY D N 1
ATOM 1276 C CA . GLY D 1 25 ? 9.981 4.651 50.792 1.00 11.33 24 GLY D CA 1
ATOM 1277 C C . GLY D 1 25 ? 9.332 5.801 51.591 1.00 15.54 24 GLY D C 1
ATOM 1278 O O . GLY D 1 25 ? 9.846 6.924 51.619 1.00 13.88 24 GLY D O 1
ATOM 1291 N N . PRO E 1 2 ? 15.886 -12.018 -10.269 1.00 11.56 1 PRO E N 1
ATOM 1292 C CA . PRO E 1 2 ? 16.664 -12.061 -9.029 1.00 13.30 1 PRO E CA 1
ATOM 1293 C C . PRO E 1 2 ? 15.795 -11.913 -7.794 1.00 11.71 1 PRO E C 1
ATOM 1294 O O . PRO E 1 2 ? 14.672 -11.468 -7.865 1.00 12.62 1 PRO E O 1
ATOM 1320 N N . GLY E 1 4 ? 14.288 -10.358 -4.405 1.00 10.19 3 GLY E N 1
ATOM 1321 C CA . GLY E 1 4 ? 13.973 -8.992 -4.044 1.00 8.17 3 GLY E CA 1
ATOM 1322 C C . GLY E 1 4 ? 14.978 -8.482 -3.037 1.00 9.74 3 GLY E C 1
ATOM 1323 O O . GLY E 1 4 ? 15.813 -9.241 -2.546 1.00 8.59 3 GLY E O 1
ATOM 1327 N N . PRO E 1 5 ? 14.913 -7.187 -2.729 1.00 8.30 4 PRO E N 1
ATOM 1328 C CA . PRO E 1 5 ? 15.772 -6.647 -1.676 1.00 10.62 4 PRO E CA 1
ATOM 1329 C C . PRO E 1 5 ? 15.347 -7.149 -0.304 1.00 9.70 4 PRO E C 1
ATOM 1330 O O . PRO E 1 5 ? 14.264 -7.705 -0.149 1.00 9.01 4 PRO E O 1
ATOM 1356 N N . GLY E 1 7 ? 13.911 -7.236 3.476 1.00 7.61 6 GLY E N 1
ATOM 1357 C CA . GLY E 1 7 ? 12.690 -6.695 4.036 1.00 8.65 6 GLY E CA 1
ATOM 1358 C C . GLY E 1 7 ? 12.922 -5.487 4.917 1.00 9.22 6 GLY E C 1
ATOM 1359 O O . GLY E 1 7 ? 14.062 -5.107 5.179 1.00 8.63 6 GLY E O 1
ATOM 1363 N N A PRO E 1 8 ? 11.834 -4.885 5.403 0.60 8.47 7 PRO E N 1
ATOM 1364 N N B PRO E 1 8 ? 11.830 -4.854 5.367 0.40 8.54 7 PRO E N 1
ATOM 1365 C CA A PRO E 1 8 ? 11.963 -3.747 6.314 0.60 9.93 7 PRO E CA 1
ATOM 1366 C CA B PRO E 1 8 ? 11.935 -3.741 6.316 0.40 9.94 7 PRO E CA 1
ATOM 1367 C C A PRO E 1 8 ? 12.442 -4.187 7.690 0.60 9.34 7 PRO E C 1
ATOM 1368 C C B PRO E 1 8 ? 12.448 -4.187 7.682 0.40 9.35 7 PRO E C 1
ATOM 1369 O O A PRO E 1 8 ? 12.342 -5.367 8.036 0.60 9.24 7 PRO E O 1
ATOM 1370 O O B PRO E 1 8 ? 12.372 -5.372 8.014 0.40 9.26 7 PRO E O 1
ATOM 1406 N N . GLY E 1 10 ? 12.277 -4.939 11.500 1.00 10.42 9 GLY E N 1
ATOM 1407 C CA . GLY E 1 10 ? 11.188 -5.518 12.253 1.00 9.70 9 GLY E CA 1
ATOM 1408 C C . GLY E 1 10 ? 10.475 -4.529 13.149 1.00 11.23 9 GLY E C 1
ATOM 1409 O O . GLY E 1 10 ? 10.867 -3.365 13.262 1.00 9.29 9 GLY E O 1
ATOM 1413 N N . PRO E 1 11 ? 9.411 -4.995 13.786 1.00 10.14 10 PRO E N 1
ATOM 1414 C CA . PRO E 1 11 ? 8.660 -4.132 14.699 1.00 10.50 10 PRO E CA 1
ATOM 1415 C C . PRO E 1 11 ? 9.462 -3.798 15.943 1.00 11.16 10 PRO E C 1
ATOM 1416 O O . PRO E 1 11 ? 10.346 -4.542 16.365 1.00 10.42 10 PRO E O 1
ATOM 1427 N N . LYS E 1 12 ? 9.143 -2.648 16.522 1.00 11.25 11 LYS E N 1
ATOM 1428 C CA . LYS E 1 12 ? 9.767 -2.243 17.772 1.00 9.77 11 LYS E CA 1
ATOM 1429 C C . LYS E 1 12 ? 9.520 -3.282 18.862 1.00 14.12 11 LYS E C 1
ATOM 1430 O O . LYS E 1 12 ? 8.466 -3.922 18.917 1.00 10.38 11 LYS E O 1
ATOM 1449 N N . GLY E 1 13 ? 10.496 -3.432 19.755 1.00 11.74 12 GLY E N 1
ATOM 1450 C CA . GLY E 1 13 ? 10.332 -4.338 20.873 1.00 11.08 12 GLY E CA 1
ATOM 1451 C C . GLY E 1 13 ? 9.326 -3.832 21.899 1.00 10.47 12 GLY E C 1
ATOM 1452 O O . GLY E 1 13 ? 8.858 -2.694 21.873 1.00 11.22 12 GLY E O 1
ATOM 1456 N N . GLU E 1 14 ? 8.984 -4.726 22.816 1.00 10.29 13 GLU E N 1
ATOM 1457 C CA . GLU E 1 14 ? 8.141 -4.405 23.962 1.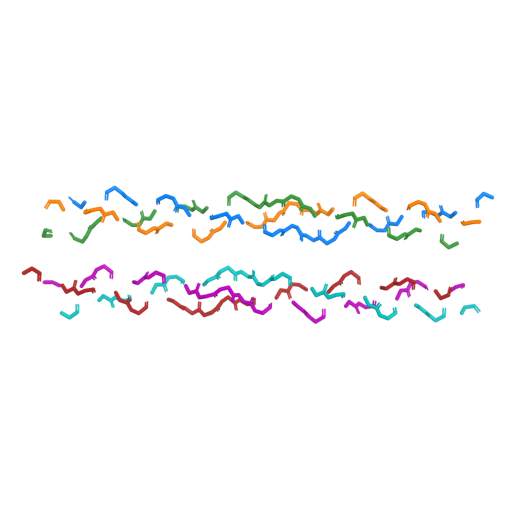00 12.18 13 GLU E CA 1
ATOM 1458 C C . GLU E 1 14 ? 8.832 -3.441 24.906 1.00 12.23 13 GLU E C 1
ATOM 1459 O O . GLU E 1 14 ? 10.050 -3.436 24.984 1.00 11.72 13 GLU E O 1
ATOM 1486 N N . GLY E 1 16 ? 10.261 -2.325 28.466 1.00 12.08 15 GLY E N 1
ATOM 1487 C CA . GLY E 1 16 ? 10.951 -3.134 29.444 1.00 12.47 15 GLY E CA 1
ATOM 1488 C C . GLY E 1 16 ? 10.100 -3.397 30.666 1.00 11.52 15 GLY E C 1
ATOM 1489 O O . GLY E 1 16 ? 8.982 -2.879 30.794 1.00 12.25 15 GLY E O 1
ATOM 1493 N N . PRO E 1 17 ? 10.622 -4.218 31.581 1.00 11.55 16 PRO E N 1
ATOM 1494 C CA . PRO E 1 17 ? 9.872 -4.519 32.799 1.00 11.30 16 PRO E CA 1
ATOM 1495 C C . PRO E 1 17 ? 9.991 -3.405 33.818 1.00 11.42 16 PRO E C 1
ATOM 1496 O O . PRO E 1 17 ? 10.779 -2.484 33.625 1.00 10.72 16 PRO E O 1
ATOM 1522 N N . GLY E 1 19 ? 11.034 -1.122 36.895 1.00 8.73 18 GLY E N 1
ATOM 1523 C CA . GLY E 1 19 ? 12.328 -0.820 37.464 1.00 8.12 18 GLY E CA 1
ATOM 1524 C C . GLY E 1 19 ? 12.512 -1.451 38.828 1.00 9.58 18 GLY E C 1
ATOM 1525 O O . GLY E 1 19 ? 11.584 -2.043 39.395 1.00 9.54 18 GLY E O 1
ATOM 1529 N N . PRO E 1 20 ? 13.723 -1.324 39.372 1.00 8.04 19 PRO E N 1
ATOM 1530 C CA . PRO E 1 20 ? 14.003 -1.850 40.703 1.00 8.51 19 PRO E CA 1
ATOM 1531 C C . PRO E 1 20 ? 13.376 -0.984 41.794 1.00 9.44 19 PRO E C 1
ATOM 1532 O O . PRO E 1 20 ? 12.893 0.112 41.521 1.00 10.16 19 PRO E O 1
ATOM 1558 N N . GLY E 1 22 ? 12.735 1.551 44.817 1.00 9.63 21 GLY E N 1
ATOM 1559 C CA . GLY E 1 22 ? 13.291 2.853 45.104 1.00 9.46 21 GLY E CA 1
ATOM 1560 C C . GLY E 1 22 ? 14.165 2.822 46.345 1.00 12.68 21 GLY E C 1
ATOM 1561 O O . GLY E 1 22 ? 14.271 1.792 47.023 1.00 10.85 21 GLY E O 1
ATOM 1565 N N . PRO E 1 23 ? 14.803 3.958 46.653 1.00 10.71 22 PRO E N 1
ATOM 1566 C CA . PRO E 1 23 ? 15.627 4.058 47.854 1.00 13.92 22 PRO E CA 1
ATOM 1567 C C . PRO E 1 23 ? 14.807 3.897 49.128 1.00 12.07 22 PRO E C 1
ATOM 1568 O O . PRO E 1 23 ? 13.595 4.086 49.133 1.00 10.51 22 PRO E O 1
ATOM 1594 N N . GLY E 1 25 ? 13.201 4.837 52.691 1.00 14.68 24 GLY E N 1
ATOM 1595 C CA . GLY E 1 25 ? 12.669 6.060 53.288 1.00 14.62 24 GLY E CA 1
ATOM 1596 C C . GLY E 1 25 ? 13.525 6.333 54.545 1.00 18.37 24 GLY E C 1
ATOM 1597 O O . GLY E 1 25 ? 14.390 5.528 54.908 1.00 20.18 24 GLY E O 1
ATOM 1610 N N . PRO F 1 2 ? 11.587 -14.480 -6.442 1.00 13.48 1 PRO F N 1
ATOM 1611 C CA . PRO F 1 2 ? 11.365 -14.830 -5.040 1.00 12.24 1 PRO F CA 1
ATOM 1612 C C . PRO F 1 2 ? 11.611 -13.680 -4.082 1.00 11.85 1 PRO F C 1
ATOM 1613 O O . PRO F 1 2 ? 12.363 -12.770 -4.370 1.00 12.12 1 PRO F O 1
ATOM 1639 N N . GLY F 1 4 ? 12.986 -11.382 -1.151 1.00 9.31 3 GLY F N 1
ATOM 1640 C CA . GLY F 1 4 ? 14.317 -11.135 -0.633 1.00 9.61 3 GLY F CA 1
ATOM 1641 C C . GLY F 1 4 ? 14.476 -11.697 0.771 1.00 9.42 3 GLY F C 1
ATOM 1642 O O . GLY F 1 4 ? 13.536 -12.277 1.322 1.00 9.14 3 GLY F O 1
ATOM 1646 N N . PRO F 1 5 ? 15.675 -11.537 1.348 1.00 8.56 4 PRO F N 1
ATOM 1647 C CA . PRO F 1 5 ? 15.963 -11.947 2.725 1.00 9.84 4 PRO F CA 1
ATOM 1648 C C . PRO F 1 5 ? 15.185 -11.135 3.738 1.00 8.91 4 PRO F C 1
ATOM 1649 O O . PRO F 1 5 ? 14.629 -10.105 3.389 1.00 7.83 4 PRO F O 1
ATOM 1675 N N . GLY F 1 7 ? 14.446 -8.565 6.795 1.00 7.80 6 GLY F N 1
ATOM 1676 C CA . GLY F 1 7 ? 15.016 -7.284 7.135 1.00 10.16 6 GLY F CA 1
ATOM 1677 C C . GLY F 1 7 ? 15.811 -7.340 8.424 1.00 9.79 6 GLY F C 1
ATOM 1678 O O . GLY F 1 7 ? 15.890 -8.389 9.074 1.00 11.38 6 GLY F O 1
ATOM 1682 N N . PRO F 1 8 ? 16.421 -6.208 8.797 1.00 8.35 7 PRO F N 1
ATOM 1683 C CA . PRO F 1 8 ? 17.140 -6.044 10.061 1.00 10.09 7 PRO F CA 1
ATOM 1684 C C . PRO F 1 8 ? 16.210 -6.083 11.276 1.00 9.19 7 PRO F C 1
ATOM 1685 O O . PRO F 1 8 ? 14.993 -5.988 11.138 1.00 8.56 7 PRO F O 1
ATOM 1711 N N . GLY F 1 10 ? 14.118 -4.830 14.446 1.00 10.85 9 GLY F N 1
ATOM 1712 C CA . GLY F 1 10 ? 13.420 -3.620 14.814 1.00 11.05 9 GLY F CA 1
ATOM 1713 C C . GLY F 1 10 ? 14.105 -2.950 15.984 1.00 9.81 9 GLY F C 1
ATOM 1714 O O . GLY F 1 10 ? 15.017 -3.520 16.594 1.00 10.01 9 GLY F O 1
ATOM 1718 N N . PRO F 1 11 ? 13.673 -1.732 16.296 1.00 8.97 10 PRO F N 1
ATOM 1719 C CA . PRO F 1 11 ? 14.292 -0.988 17.393 1.00 11.43 10 PRO F CA 1
ATOM 1720 C C . PRO F 1 11 ? 13.942 -1.588 18.742 1.00 8.83 10 PRO F C 1
ATOM 1721 O O . PRO F 1 11 ? 12.890 -2.204 18.926 1.00 10.40 10 PRO F O 1
ATOM 1732 N N . LYS F 1 12 ? 14.842 -1.390 19.696 1.00 9.76 11 LYS F N 1
ATOM 1733 C CA . LYS F 1 12 ? 14.586 -1.821 21.061 1.00 10.53 11 LYS F CA 1
ATOM 1734 C C . LYS F 1 12 ? 13.373 -1.098 21.637 1.00 10.49 11 LYS F C 1
ATOM 1735 O O . LYS F 1 12 ? 13.071 0.049 21.285 1.00 9.70 11 LYS F O 1
ATOM 1754 N N . GLY F 1 13 ? 12.677 -1.782 22.538 1.00 10.75 12 GLY F N 1
ATOM 1755 C CA . GLY F 1 13 ? 11.519 -1.202 23.183 1.00 10.40 12 GLY F CA 1
ATOM 1756 C C . GLY F 1 13 ? 11.894 -0.091 24.142 1.00 9.53 12 GLY F C 1
ATOM 1757 O O . GLY F 1 13 ? 13.056 0.132 24.479 1.00 9.23 12 GLY F O 1
ATOM 1761 N N . GLU F 1 14 ? 10.870 0.617 24.603 1.00 9.73 13 GLU F N 1
ATOM 1762 C CA . GLU F 1 14 ? 11.079 1.699 25.556 1.00 13.10 13 GLU F CA 1
ATOM 1763 C C . GLU F 1 14 ? 11.401 1.187 26.952 1.00 9.64 13 GLU F C 1
ATOM 1764 O O . GLU F 1 14 ? 11.104 0.050 27.281 1.00 10.49 13 GLU F O 1
ATOM 1791 N N . GLY F 1 16 ? 10.986 0.440 30.803 1.00 9.13 15 GLY F N 1
ATOM 1792 C CA . GLY F 1 16 ? 9.801 0.048 31.530 1.00 9.56 15 GLY F CA 1
ATOM 1793 C C . GLY F 1 16 ? 9.341 1.143 32.466 1.00 8.82 15 GLY F C 1
ATOM 1794 O O . GLY F 1 16 ? 9.949 2.213 32.546 1.00 7.40 15 GLY F O 1
ATOM 1798 N N . PRO F 1 17 ? 8.248 0.881 33.183 1.00 10.15 16 PRO F N 1
ATOM 1799 C CA . PRO F 1 17 ? 7.727 1.881 34.108 1.00 9.78 16 PRO F CA 1
ATOM 1800 C C . PRO F 1 17 ? 8.578 1.950 35.366 1.00 9.35 16 PRO F C 1
ATOM 1801 O O . PRO F 1 17 ? 9.373 1.044 35.618 1.00 7.38 16 PRO F O 1
ATOM 1827 N N . GLY F 1 19 ? 9.910 1.654 39.112 1.00 9.94 18 GLY F N 1
ATOM 1828 C CA . GLY F 1 19 ? 9.834 0.567 40.063 1.00 8.92 18 GLY F CA 1
ATOM 1829 C C . GLY F 1 19 ? 8.900 0.832 41.224 1.00 9.01 18 GLY F C 1
ATOM 1830 O O . GLY F 1 19 ? 8.355 1.935 41.372 1.00 9.62 18 GLY F O 1
ATOM 1834 N N . PRO F 1 20 ? 8.710 -0.182 42.071 1.00 8.94 19 PRO F N 1
ATOM 1835 C CA . PRO F 1 20 ? 7.891 -0.001 43.270 1.00 11.83 19 PRO F CA 1
ATOM 1836 C C . PRO F 1 20 ? 8.564 0.924 44.271 1.00 9.87 19 PRO F C 1
ATOM 1837 O O . PRO F 1 20 ? 9.767 1.160 44.185 1.00 10.73 19 PRO F O 1
ATOM 1863 N N . GLY F 1 22 ? 10.396 2.259 47.482 1.00 11.37 21 GLY F N 1
ATOM 1864 C CA . GLY F 1 22 ? 11.439 1.660 48.285 1.00 11.50 21 GLY F CA 1
ATOM 1865 C C . GLY F 1 22 ? 10.931 1.199 49.628 1.00 14.00 21 GLY F C 1
ATOM 1866 O O . GLY F 1 22 ? 9.771 1.424 49.981 1.00 14.87 21 GLY F O 1
ATOM 1870 N N . PRO F 1 23 ? 11.807 0.547 50.396 1.00 14.28 22 PRO F N 1
ATOM 1871 C CA . PRO F 1 23 ? 11.402 0.055 51.709 1.00 17.82 22 PRO F CA 1
ATOM 1872 C C . PRO F 1 23 ? 11.204 1.219 52.676 1.00 13.94 22 PRO F C 1
ATOM 1873 O O . PRO F 1 23 ? 11.754 2.297 52.465 1.00 15.32 22 PRO F O 1
ATOM 1899 N N . GLY F 1 25 ? 12.286 2.022 55.608 1.00 18.15 24 GLY F N 1
ATOM 1900 C CA . GLY F 1 25 ? 13.524 2.596 56.130 1.00 16.73 24 GLY F CA 1
ATOM 1901 C C . GLY F 1 25 ? 13.222 3.377 57.430 1.00 20.96 24 GLY F C 1
ATOM 1902 O O . GLY F 1 25 ? 12.437 2.928 58.272 1.00 18.46 24 GLY F O 1
#

Radius of gyration: 20.41 Å; Cα contacts (8 Å, |Δi|>4): 323; chains: 6; bounding box: 14×35×69 Å

Foldseek 3Di:
DDDDDDDDDDDDDDDDD/DDDDDDDDDDDDDDDDD/DDDDDDDDDDDDDDDDD/DDDDDDDDDDDDDDDDD/DDDDDDDDDDDDDDDDD/DDDDDDDDDDDDDDDDD

Solvent-accessible surface area: 7649 Å² total

B-factor: mean 13.75, std 5.93, range [6.28, 63.78]

Secondary structure (DSSP, 8-state):
------PPP--------/------PPP--------/-----------------/------PPP--------/------PPP--------/------PPP--------

Sequence (102 aa):
PGPGPGPKKGEGPGPGPGPGPGPGPKGEGPGPGPGPGPGPGPKGEGPGPGPGPPGPGPGPKKGEGPGPGPGPGPGPPGPKGEGPGPGPGPGPGPGPKGEGPGPGPG